Protein AF-A0A4Y2F930-F1 (afdb_monomer_lite)

Sequence (131 aa):
MAYQATPLENGFSPSELRMGRRINTTLPVAKTQLQTYSVNKKVLEAKEERRIEGQKTTYDQHHGVRNLNELDPDFHPEPEPEDDFDVPRYQHSPAEAVCPPLMTSPQAPKTYSKRASSCTKASPNPFHQKY

Radius of gyration: 31.6 Å; chains: 1; bounding box: 60×79×68 Å

Foldseek 3Di:
DCQQQDADQLRDGVCCVVPQAHDDDPDDDDVVRRDRDDDPVVSSCVRVVVVVVVVVVVVCVVVVPDDDDDDDPPPDPDPDPPPPPPDPPDDDDDDDDDDDDDDDDDDDDDDDDDDDDDDDDDDDDPDDDDD

pLDDT: mean 74.96, std 18.26, range [41.31, 97.69]

Organism: Araneus ventricosus (NCBI:txid182803)

Structure (mmCIF, N/CA/C/O backbone):
data_AF-A0A4Y2F930-F1
#
_entry.id   AF-A0A4Y2F930-F1
#
loop_
_atom_site.group_PDB
_atom_site.id
_atom_site.type_symbol
_atom_site.label_atom_id
_atom_site.label_alt_id
_atom_site.label_comp_id
_atom_site.label_asym_id
_atom_site.label_entity_id
_atom_site.label_seq_id
_atom_site.pdbx_PDB_ins_code
_atom_site.Cartn_x
_atom_site.Cartn_y
_atom_site.Cartn_z
_atom_site.occupancy
_atom_site.B_iso_or_equiv
_atom_site.auth_seq_id
_atom_site.auth_comp_id
_atom_site.auth_asym_id
_atom_site.auth_atom_id
_atom_site.pdbx_PDB_model_num
ATOM 1 N N . MET A 1 1 ? -19.410 4.948 0.610 1.00 74.56 1 MET A N 1
ATOM 2 C CA . MET A 1 1 ? -18.958 4.532 1.960 1.00 74.56 1 MET A CA 1
ATOM 3 C C . MET A 1 1 ? -18.025 3.320 1.963 1.00 74.56 1 MET A C 1
ATOM 5 O O . MET A 1 1 ? -17.152 3.294 2.816 1.00 74.56 1 MET A O 1
ATOM 9 N N . ALA A 1 2 ? -18.151 2.355 1.037 1.00 87.94 2 ALA A N 1
ATOM 10 C CA . ALA A 1 2 ? -17.345 1.123 1.042 1.00 87.94 2 ALA A CA 1
ATOM 11 C C . ALA A 1 2 ? -15.824 1.366 1.078 1.00 87.94 2 ALA A C 1
ATOM 13 O O . ALA A 1 2 ? -15.171 0.879 1.989 1.00 87.94 2 ALA A O 1
ATOM 14 N N . TYR A 1 3 ? -15.297 2.209 0.180 1.00 90.81 3 TYR A N 1
ATOM 15 C CA . TYR A 1 3 ? -13.856 2.493 0.073 1.00 90.81 3 TYR A CA 1
ATOM 16 C C . TYR A 1 3 ? -13.179 2.838 1.409 1.00 90.81 3 TYR A C 1
ATOM 18 O O . TYR A 1 3 ? -12.084 2.378 1.697 1.00 90.81 3 TYR A O 1
ATOM 26 N N . GLN A 1 4 ? -13.846 3.627 2.254 1.00 92.19 4 GLN A N 1
ATOM 27 C CA . GLN A 1 4 ? -13.279 4.115 3.513 1.00 92.19 4 GLN A CA 1
ATOM 28 C C . GLN A 1 4 ? -13.181 3.037 4.599 1.00 92.19 4 GLN A C 1
ATOM 30 O O . GLN A 1 4 ? -12.406 3.203 5.540 1.00 92.19 4 GLN A O 1
ATOM 35 N N . ALA A 1 5 ? -13.980 1.974 4.492 1.00 92.12 5 ALA A N 1
ATOM 36 C CA . ALA A 1 5 ? -14.107 0.918 5.495 1.00 92.12 5 ALA A CA 1
ATOM 37 C C . ALA A 1 5 ? -13.604 -0.448 5.004 1.00 92.12 5 ALA A C 1
ATOM 39 O O . ALA A 1 5 ? -13.505 -1.381 5.800 1.00 92.12 5 ALA A O 1
ATOM 40 N N . THR A 1 6 ? -13.291 -0.575 3.713 1.00 91.12 6 THR A N 1
ATOM 41 C CA . THR A 1 6 ? -12.662 -1.763 3.135 1.00 91.12 6 THR A CA 1
ATOM 42 C C . THR A 1 6 ? -11.176 -1.783 3.488 1.00 91.12 6 THR A C 1
ATOM 44 O O . THR A 1 6 ? -10.479 -0.817 3.166 1.00 91.12 6 THR A O 1
ATOM 47 N N . PRO A 1 7 ? -10.678 -2.850 4.136 1.00 92.06 7 PRO A N 1
ATOM 48 C CA . PRO A 1 7 ? -9.252 -3.006 4.387 1.00 92.06 7 PRO A CA 1
ATOM 49 C C . PRO A 1 7 ? -8.464 -3.041 3.076 1.00 92.06 7 PRO A C 1
ATOM 51 O O . PRO A 1 7 ? -8.876 -3.691 2.115 1.00 92.06 7 PRO A O 1
ATOM 54 N N . LEU A 1 8 ? -7.329 -2.348 3.052 1.00 93.00 8 LEU A N 1
ATOM 55 C CA . LEU A 1 8 ? -6.346 -2.446 1.977 1.00 93.00 8 LEU A CA 1
ATOM 56 C C . LEU A 1 8 ? -5.546 -3.747 2.117 1.00 93.00 8 LEU A C 1
ATOM 58 O O . LEU A 1 8 ? -5.642 -4.452 3.123 1.00 93.00 8 LEU A O 1
ATOM 62 N N . GLU A 1 9 ? -4.675 -4.033 1.151 1.00 92.25 9 GLU A N 1
ATOM 63 C CA . GLU A 1 9 ? -3.749 -5.170 1.231 1.00 92.25 9 GLU A CA 1
ATOM 64 C C . GLU A 1 9 ? -2.884 -5.123 2.492 1.00 92.25 9 GLU A C 1
ATOM 66 O O . GLU A 1 9 ? -2.583 -6.168 3.066 1.00 92.25 9 GLU A O 1
ATOM 71 N N . ASN A 1 10 ? -2.564 -3.923 2.995 1.00 92.25 10 ASN A N 1
ATOM 72 C CA . ASN A 1 10 ? -1.852 -3.726 4.258 1.00 92.25 10 ASN A CA 1
ATOM 73 C C . ASN A 1 10 ? -2.675 -4.116 5.510 1.00 92.25 10 ASN A C 1
ATOM 75 O O . ASN A 1 10 ? -2.110 -4.295 6.586 1.00 92.25 10 ASN A O 1
ATOM 79 N N . GLY A 1 11 ? -3.964 -4.423 5.365 1.00 92.44 11 GLY A N 1
ATOM 80 C CA . GLY A 1 11 ? -4.854 -4.877 6.436 1.00 92.44 11 GLY A CA 1
ATOM 81 C C . GLY A 1 11 ? -5.553 -3.748 7.193 1.00 92.44 11 GLY A C 1
ATOM 82 O O . GLY A 1 11 ? -6.374 -4.040 8.056 1.00 92.44 11 GLY A O 1
ATOM 83 N N . PHE A 1 12 ? -5.273 -2.488 6.857 1.00 92.25 12 PHE A N 1
ATOM 84 C CA . PHE A 1 12 ? -5.932 -1.316 7.426 1.00 92.25 12 PHE A CA 1
ATOM 85 C C . PHE A 1 12 ? -6.849 -0.670 6.392 1.00 92.25 12 PHE A C 1
ATOM 87 O O . PHE A 1 12 ? -6.536 -0.610 5.202 1.00 92.25 12 PHE A O 1
ATOM 94 N N . SER A 1 13 ? -7.994 -0.170 6.836 1.00 92.56 13 SER A N 1
ATOM 95 C CA . SER A 1 13 ? -8.875 0.649 6.008 1.00 92.56 13 SER A CA 1
ATOM 96 C C . SER A 1 13 ? -8.365 2.094 5.913 1.00 92.56 13 SER A C 1
ATOM 98 O O . SER A 1 13 ? -7.677 2.577 6.820 1.00 92.56 13 SER A O 1
ATOM 100 N N . PRO A 1 14 ? -8.742 2.845 4.864 1.00 93.62 14 PRO A N 1
ATOM 101 C CA . PRO A 1 14 ? -8.369 4.255 4.740 1.00 93.62 14 PRO A CA 1
ATOM 102 C C . PRO A 1 14 ? -8.784 5.118 5.943 1.00 93.62 14 PRO A C 1
ATOM 104 O O . PRO A 1 14 ? -8.062 6.041 6.324 1.00 93.62 14 PRO A O 1
ATOM 107 N N . SER A 1 15 ? -9.913 4.796 6.582 1.00 91.81 15 SER A N 1
ATOM 108 C CA . SER A 1 15 ? -10.355 5.483 7.802 1.00 91.81 15 SER A CA 1
ATOM 109 C C . SER A 1 15 ? -9.430 5.229 8.985 1.00 91.81 15 SER A C 1
ATOM 111 O O . SER A 1 15 ? -9.110 6.162 9.717 1.00 91.81 15 SER A O 1
ATOM 113 N N . GLU A 1 16 ? -8.974 3.990 9.163 1.00 91.56 16 GLU A N 1
ATOM 114 C CA . GLU A 1 16 ? -8.063 3.631 10.253 1.00 91.56 16 GLU A CA 1
ATOM 115 C C . GLU A 1 16 ? -6.710 4.325 10.086 1.00 91.56 16 GLU A C 1
ATOM 117 O O . GLU A 1 16 ? -6.169 4.840 11.059 1.00 91.56 16 GLU A O 1
ATOM 122 N N . LEU A 1 17 ? -6.204 4.436 8.856 1.00 92.06 17 LEU A N 1
ATOM 123 C CA . LEU A 1 17 ? -4.943 5.132 8.581 1.00 92.06 17 LEU A CA 1
ATOM 124 C C . LEU A 1 17 ? -5.041 6.648 8.786 1.00 92.06 17 LEU A C 1
ATOM 126 O O . LEU A 1 17 ? -4.118 7.261 9.316 1.00 92.06 17 LEU A O 1
ATOM 130 N N . ARG A 1 18 ? -6.155 7.264 8.374 1.00 88.88 18 ARG A N 1
ATOM 131 C CA . ARG A 1 18 ? -6.332 8.723 8.453 1.00 88.88 18 ARG A CA 1
ATOM 132 C C . ARG A 1 18 ? -6.811 9.203 9.822 1.00 88.88 18 ARG A C 1
ATOM 134 O O . ARG A 1 18 ? -6.491 10.319 10.219 1.00 88.88 18 ARG A O 1
ATOM 141 N N . MET A 1 19 ? -7.633 8.409 10.506 1.00 89.12 19 MET A N 1
ATOM 142 C CA . MET A 1 19 ? -8.350 8.820 11.720 1.00 89.12 19 MET A CA 1
ATOM 143 C C . MET A 1 19 ? -8.037 7.950 12.943 1.00 89.12 19 MET A C 1
ATOM 145 O O . MET A 1 19 ? -8.533 8.255 14.025 1.00 89.12 19 MET A O 1
ATOM 149 N N . GLY A 1 20 ? -7.268 6.865 12.797 1.00 88.69 20 GLY A N 1
ATOM 150 C CA . GLY A 1 20 ? -6.945 5.951 13.901 1.00 88.69 20 GLY A CA 1
ATOM 151 C C . GLY A 1 20 ? -8.142 5.156 14.426 1.00 88.69 20 GLY A C 1
ATOM 152 O O . GLY A 1 20 ? -8.099 4.646 15.541 1.00 88.69 20 GLY A O 1
ATOM 153 N N . ARG A 1 21 ? -9.248 5.097 13.672 1.00 89.44 21 ARG A N 1
ATOM 154 C CA . ARG A 1 21 ? -10.484 4.410 14.074 1.00 89.44 21 ARG A CA 1
ATOM 155 C C . ARG A 1 21 ? -11.326 3.989 12.877 1.00 89.44 21 ARG A C 1
ATOM 157 O O . ARG A 1 21 ? -11.240 4.591 11.803 1.00 89.44 21 ARG A O 1
ATOM 164 N N . ARG A 1 22 ? -12.219 3.021 13.090 1.00 90.56 22 ARG A N 1
ATOM 165 C CA . ARG A 1 22 ? -13.239 2.642 12.103 1.00 90.56 22 ARG A CA 1
ATOM 166 C C . ARG A 1 22 ? -14.399 3.638 12.118 1.00 90.56 22 ARG A C 1
ATOM 168 O O . ARG A 1 22 ? -14.779 4.156 13.167 1.00 90.56 22 ARG A O 1
ATOM 175 N N . ILE A 1 23 ? -14.977 3.894 10.946 1.00 89.56 23 ILE A N 1
ATOM 176 C CA . ILE A 1 23 ? -16.208 4.681 10.820 1.00 89.56 23 ILE A CA 1
ATOM 177 C C . ILE A 1 23 ? -17.439 3.794 10.981 1.00 89.56 23 ILE A C 1
ATOM 179 O O . ILE A 1 23 ? -17.429 2.621 10.608 1.00 89.56 23 ILE A O 1
ATOM 183 N N . ASN A 1 24 ? -18.524 4.379 11.484 1.00 87.81 24 ASN A N 1
ATOM 184 C CA . ASN A 1 24 ? -19.824 3.722 11.478 1.00 87.81 24 ASN A CA 1
ATOM 185 C C . ASN A 1 24 ? -20.268 3.500 10.030 1.00 87.81 24 ASN A C 1
ATOM 187 O O . ASN A 1 24 ? -20.410 4.450 9.259 1.00 87.81 24 ASN A O 1
ATOM 191 N N . THR A 1 25 ? -20.478 2.239 9.667 1.00 88.75 25 THR A N 1
ATOM 192 C CA . THR A 1 25 ? -21.048 1.848 8.375 1.00 88.75 25 THR A CA 1
ATOM 193 C C . THR A 1 25 ? -22.405 1.189 8.593 1.00 88.75 25 THR A C 1
ATOM 195 O O . THR A 1 25 ? -22.800 0.939 9.727 1.00 88.75 25 THR A O 1
ATOM 198 N N . THR A 1 26 ? -23.125 0.894 7.512 1.00 88.00 26 THR A N 1
ATOM 199 C CA . THR A 1 26 ? -24.408 0.175 7.569 1.00 88.00 26 THR A CA 1
ATOM 200 C C . THR A 1 26 ? -24.270 -1.226 8.175 1.00 88.00 26 THR A C 1
ATOM 202 O O . THR A 1 26 ? -25.237 -1.761 8.706 1.00 88.00 26 THR A O 1
ATOM 205 N N . LEU A 1 27 ? -23.074 -1.822 8.114 1.00 83.62 27 LEU A N 1
ATOM 206 C CA . LEU A 1 27 ? -22.808 -3.115 8.731 1.00 83.62 27 LEU A CA 1
ATOM 207 C C . LEU A 1 27 ? -22.513 -2.943 10.228 1.00 83.62 27 LEU A C 1
ATOM 209 O O . LEU A 1 27 ? -21.703 -2.082 10.590 1.00 83.62 27 LEU A O 1
ATOM 213 N N . PRO A 1 28 ? -23.121 -3.767 11.102 1.00 81.62 28 PRO A N 1
ATOM 214 C CA . PRO A 1 28 ? -22.882 -3.683 12.533 1.00 81.62 28 PRO A CA 1
ATOM 215 C C . PRO A 1 28 ? -21.420 -4.022 12.845 1.00 81.62 28 PRO A C 1
ATOM 217 O O . PRO A 1 28 ? -20.905 -5.073 12.467 1.00 81.62 28 PRO A O 1
ATOM 220 N N . VAL A 1 29 ? -20.752 -3.117 13.556 1.00 83.00 29 VAL A N 1
ATOM 221 C CA . VAL A 1 29 ? -19.373 -3.261 14.036 1.00 83.00 29 VAL A CA 1
ATOM 222 C C . VAL A 1 29 ? -19.370 -3.121 15.554 1.00 83.00 29 VAL A C 1
ATOM 224 O O . VAL A 1 29 ? -20.119 -2.324 16.120 1.00 83.00 29 VAL A O 1
ATOM 227 N N . ALA A 1 30 ? -18.531 -3.908 16.230 1.00 86.50 30 ALA A N 1
ATOM 228 C CA . ALA A 1 30 ? -18.386 -3.832 17.678 1.00 86.50 30 ALA A CA 1
ATOM 229 C C . ALA A 1 30 ? -17.940 -2.424 18.110 1.00 86.50 30 ALA A C 1
ATOM 231 O O . ALA A 1 30 ? -17.005 -1.858 17.545 1.00 86.50 30 ALA A O 1
ATOM 232 N N . LYS A 1 31 ? -18.570 -1.879 19.160 1.00 84.94 31 LYS A N 1
ATOM 233 C CA . LYS A 1 31 ? -18.307 -0.513 19.656 1.00 84.94 31 LYS A CA 1
ATOM 234 C C . LYS A 1 31 ? -16.848 -0.282 20.057 1.00 84.94 31 LYS A C 1
ATOM 236 O O . LYS A 1 31 ? -16.359 0.837 19.972 1.00 84.94 31 LYS A O 1
ATOM 241 N N . THR A 1 32 ? -16.147 -1.338 20.459 1.00 83.38 32 THR A N 1
ATOM 242 C CA . THR A 1 32 ? -14.716 -1.304 20.786 1.00 83.38 32 THR A CA 1
ATOM 243 C C . THR A 1 32 ? -13.847 -0.941 19.584 1.00 83.38 32 THR A C 1
ATOM 245 O O . THR A 1 32 ? -12.846 -0.261 19.750 1.00 83.38 32 THR A O 1
ATOM 248 N N . GLN A 1 33 ? -14.249 -1.317 18.368 1.00 79.12 33 GLN A N 1
ATOM 249 C CA . GLN A 1 33 ? -13.503 -1.021 17.140 1.00 79.12 33 GLN A CA 1
ATOM 250 C C . GLN A 1 33 ? -13.791 0.388 16.589 1.00 79.12 33 GLN A C 1
ATOM 252 O O . GLN A 1 33 ? -13.123 0.846 15.664 1.00 79.12 33 GLN A O 1
ATOM 257 N N . LEU A 1 34 ? -14.793 1.075 17.152 1.00 82.75 34 LEU A N 1
ATOM 258 C CA . LEU A 1 34 ? -15.073 2.492 16.897 1.00 82.75 34 LEU A CA 1
ATOM 259 C C . LEU A 1 34 ? -14.223 3.417 17.778 1.00 82.75 34 LEU A C 1
ATOM 261 O O . LEU A 1 34 ? -14.161 4.622 17.522 1.00 82.75 34 LEU A O 1
ATOM 265 N N . GLN A 1 35 ? -13.601 2.874 18.829 1.00 81.12 35 GLN A N 1
ATOM 266 C CA . GLN A 1 35 ? -12.658 3.629 19.640 1.00 81.12 35 GLN A CA 1
ATOM 267 C C . GLN A 1 35 ? -11.339 3.803 18.897 1.00 81.12 35 GLN A C 1
ATOM 269 O O . GLN A 1 35 ? -10.902 2.930 18.147 1.00 81.12 35 GLN A O 1
ATOM 274 N N . THR A 1 36 ? -10.719 4.959 19.109 1.00 78.31 36 THR A N 1
ATOM 275 C CA . THR A 1 36 ? -9.422 5.274 18.525 1.00 78.31 36 THR A CA 1
ATOM 276 C C . THR A 1 36 ? -8.361 4.369 19.128 1.00 78.31 36 THR A C 1
ATOM 278 O O . THR A 1 36 ? -8.223 4.304 20.348 1.00 78.31 36 THR A O 1
ATOM 281 N N . TYR A 1 37 ? -7.594 3.699 18.277 1.00 79.69 37 TYR A N 1
ATOM 282 C CA . TYR A 1 37 ? -6.428 2.931 18.686 1.00 79.69 37 TYR A CA 1
ATOM 283 C C . TYR A 1 37 ? -5.207 3.385 17.888 1.00 79.69 37 TYR A C 1
ATOM 285 O O . TYR A 1 37 ? -5.308 3.865 16.758 1.00 79.69 37 TYR A O 1
ATOM 293 N N . SER A 1 38 ? -4.030 3.261 18.501 1.00 81.62 38 SER A N 1
ATOM 294 C CA . SER A 1 38 ? -2.777 3.566 17.817 1.00 81.62 38 SER A CA 1
ATOM 295 C C . SER A 1 38 ? -2.487 2.473 16.793 1.00 81.62 38 SER A C 1
ATOM 297 O O . SER A 1 38 ? -2.387 1.294 17.141 1.00 81.62 38 SER A O 1
ATOM 299 N N . VAL A 1 39 ? -2.366 2.850 15.522 1.00 84.06 39 VAL A N 1
ATOM 300 C CA . VAL A 1 39 ? -1.920 1.933 14.472 1.00 84.06 39 VAL A CA 1
ATOM 301 C C . VAL A 1 39 ? -0.445 1.608 14.708 1.00 84.06 39 VAL A C 1
ATOM 303 O O . VAL A 1 39 ? 0.384 2.503 14.875 1.00 84.06 39 VAL A O 1
ATOM 306 N N . ASN A 1 40 ? -0.099 0.320 14.685 1.00 89.00 40 ASN A N 1
ATOM 307 C CA . ASN A 1 40 ? 1.285 -0.135 14.796 1.00 89.00 40 ASN A CA 1
ATOM 308 C C . ASN A 1 40 ? 2.089 0.284 13.557 1.00 89.00 40 ASN A C 1
ATOM 310 O O . ASN A 1 40 ? 2.197 -0.469 12.588 1.00 89.00 40 ASN A O 1
ATOM 314 N N . LYS A 1 41 ? 2.678 1.483 13.610 1.00 90.75 41 LYS A N 1
ATOM 315 C CA . LYS A 1 41 ? 3.394 2.114 12.493 1.00 90.75 41 LYS A CA 1
ATOM 316 C C . LYS A 1 41 ? 4.460 1.205 11.872 1.00 90.75 41 LYS A C 1
ATOM 318 O O . LYS A 1 41 ? 4.461 1.027 10.664 1.00 90.75 41 LYS A O 1
ATOM 323 N N . LYS A 1 42 ? 5.275 0.534 12.694 1.00 94.12 42 LYS A N 1
ATOM 324 C CA . LYS A 1 42 ? 6.328 -0.380 12.210 1.00 94.12 42 LYS A CA 1
ATOM 325 C C . LYS A 1 42 ? 5.779 -1.538 11.372 1.00 94.12 42 LYS A C 1
ATOM 327 O O . LYS A 1 42 ? 6.373 -1.920 10.372 1.00 94.12 42 LYS A O 1
ATOM 332 N N . VAL A 1 43 ? 4.643 -2.106 11.783 1.00 92.81 43 VAL A N 1
ATOM 333 C CA . VAL A 1 43 ? 4.008 -3.224 11.066 1.00 92.81 43 VAL A CA 1
ATOM 334 C C . VAL A 1 43 ? 3.405 -2.738 9.752 1.00 92.81 43 VAL A C 1
ATOM 336 O O . VAL A 1 43 ? 3.509 -3.427 8.738 1.00 92.81 43 VAL A O 1
ATOM 339 N N . LEU A 1 44 ? 2.791 -1.552 9.771 1.00 93.62 44 LEU A N 1
ATOM 340 C CA . LEU A 1 44 ? 2.237 -0.916 8.582 1.00 93.62 44 LEU A CA 1
ATOM 341 C C . LEU A 1 44 ? 3.331 -0.624 7.548 1.00 93.62 44 LEU A C 1
ATOM 343 O O . LEU A 1 44 ? 3.197 -1.046 6.403 1.00 93.62 44 LEU A O 1
ATOM 347 N N . GLU A 1 45 ? 4.411 0.041 7.960 1.00 95.12 45 GLU A N 1
ATOM 348 C CA . GLU A 1 45 ? 5.538 0.396 7.090 1.00 95.12 45 GLU A CA 1
ATOM 349 C C . GLU A 1 45 ? 6.172 -0.849 6.468 1.00 95.12 45 GLU A C 1
ATOM 351 O O . GLU A 1 45 ? 6.257 -0.931 5.251 1.00 95.12 45 GLU A O 1
ATOM 356 N N . ALA A 1 46 ? 6.481 -1.878 7.262 1.00 95.81 46 ALA A N 1
ATOM 357 C CA . ALA A 1 46 ? 7.075 -3.115 6.748 1.00 95.81 46 ALA A CA 1
ATOM 358 C C . ALA A 1 46 ? 6.171 -3.878 5.759 1.00 95.81 46 ALA A C 1
ATOM 360 O O . ALA A 1 46 ? 6.635 -4.698 4.961 1.00 95.81 46 ALA A O 1
ATOM 361 N N . LYS A 1 47 ? 4.849 -3.696 5.838 1.00 95.38 47 LYS A N 1
ATOM 362 C CA . LYS A 1 47 ? 3.911 -4.314 4.893 1.00 95.38 47 LYS A CA 1
ATOM 363 C C . LYS A 1 47 ? 3.761 -3.482 3.624 1.00 95.38 47 LYS A C 1
ATOM 365 O O . LYS A 1 47 ? 3.670 -4.053 2.542 1.00 95.38 47 LYS A O 1
ATOM 370 N N . GLU A 1 48 ? 3.763 -2.164 3.763 1.00 96.50 48 GLU A N 1
ATOM 371 C CA . GLU A 1 48 ? 3.705 -1.229 2.646 1.00 96.50 48 GLU A CA 1
ATOM 372 C C . GLU A 1 48 ? 4.999 -1.235 1.826 1.00 96.50 48 GLU A C 1
ATOM 374 O O . GLU A 1 48 ? 4.937 -1.294 0.606 1.00 96.50 48 GLU A O 1
ATOM 379 N N . GLU A 1 49 ? 6.159 -1.279 2.478 1.00 97.31 49 GLU A N 1
ATOM 380 C CA . GLU A 1 49 ? 7.468 -1.387 1.829 1.00 97.31 49 GLU A CA 1
ATOM 381 C C . GLU A 1 49 ? 7.547 -2.643 0.958 1.00 97.31 49 GLU A C 1
ATOM 383 O O . GLU A 1 49 ? 7.811 -2.545 -0.238 1.00 97.31 49 GLU A O 1
ATOM 388 N N . ARG A 1 50 ? 7.169 -3.806 1.507 1.00 96.31 50 ARG A N 1
ATOM 389 C CA . ARG A 1 50 ? 7.072 -5.054 0.731 1.00 96.31 50 ARG A CA 1
ATOM 390 C C . ARG A 1 50 ? 6.092 -4.948 -0.438 1.00 96.31 50 ARG A C 1
ATOM 392 O O . ARG A 1 50 ? 6.345 -5.516 -1.498 1.00 96.31 50 ARG A O 1
ATOM 399 N N . ARG A 1 51 ? 4.971 -4.239 -0.263 1.00 96.31 51 ARG A N 1
ATOM 400 C CA . ARG A 1 51 ? 3.979 -4.020 -1.327 1.00 96.31 51 ARG A CA 1
ATOM 401 C C . ARG A 1 51 ? 4.552 -3.147 -2.447 1.00 96.31 51 ARG A C 1
ATOM 403 O O . ARG A 1 51 ? 4.400 -3.492 -3.615 1.00 96.31 51 ARG A O 1
ATOM 410 N N . ILE A 1 52 ? 5.213 -2.043 -2.098 1.00 96.56 52 ILE A N 1
ATOM 411 C CA . ILE A 1 52 ? 5.832 -1.106 -3.044 1.00 96.56 52 ILE A CA 1
ATOM 412 C C . ILE A 1 52 ? 6.988 -1.781 -3.782 1.00 96.56 52 ILE A C 1
ATOM 414 O O . ILE A 1 52 ? 7.058 -1.690 -5.004 1.00 96.56 52 ILE A O 1
ATOM 418 N N . GLU A 1 53 ? 7.860 -2.493 -3.072 1.00 97.56 53 GLU A N 1
ATOM 419 C CA . GLU A 1 53 ? 8.975 -3.231 -3.667 1.00 97.56 53 GLU A CA 1
ATOM 420 C C . GLU A 1 53 ? 8.478 -4.337 -4.606 1.00 97.56 53 GLU A C 1
ATOM 422 O O . GLU A 1 53 ? 8.946 -4.449 -5.740 1.00 97.56 53 GLU A O 1
ATOM 427 N N . GLY A 1 54 ? 7.468 -5.106 -4.191 1.00 96.88 54 GLY A N 1
ATOM 428 C CA . GLY A 1 54 ? 6.839 -6.117 -5.043 1.00 96.88 54 GLY A CA 1
ATOM 429 C C . GLY A 1 54 ? 6.211 -5.512 -6.301 1.00 96.88 54 GLY A C 1
ATOM 430 O O . GLY A 1 54 ? 6.404 -6.020 -7.406 1.00 96.88 54 GLY A O 1
ATOM 431 N N . GLN A 1 55 ? 5.500 -4.391 -6.162 1.00 96.75 55 GLN A N 1
ATOM 432 C CA . GLN A 1 55 ? 4.917 -3.684 -7.302 1.00 96.75 55 GLN A CA 1
ATOM 433 C C . GLN A 1 55 ? 5.996 -3.136 -8.242 1.00 96.75 55 GLN A C 1
ATOM 435 O O . GLN A 1 55 ? 5.874 -3.295 -9.456 1.00 96.75 55 GLN A O 1
ATOM 440 N N . LYS A 1 56 ? 7.054 -2.532 -7.691 1.00 96.81 56 LYS A N 1
ATOM 441 C CA . LYS A 1 56 ? 8.191 -2.007 -8.450 1.00 96.81 56 LYS A CA 1
ATOM 442 C C . LYS A 1 56 ? 8.893 -3.115 -9.223 1.00 96.81 56 LYS A C 1
ATOM 444 O O . LYS A 1 56 ? 9.005 -3.015 -10.432 1.00 96.81 56 LYS A O 1
ATOM 449 N N . THR A 1 57 ? 9.305 -4.187 -8.553 1.00 96.75 57 THR A N 1
ATOM 450 C CA . THR A 1 57 ? 10.006 -5.314 -9.193 1.00 96.75 57 THR A CA 1
ATOM 451 C C . THR A 1 57 ? 9.169 -5.953 -10.296 1.00 96.75 57 THR A C 1
ATOM 453 O O . THR A 1 57 ? 9.679 -6.196 -11.387 1.00 96.75 57 THR A O 1
ATOM 456 N N . THR A 1 58 ? 7.870 -6.146 -10.053 1.00 97.69 58 THR A N 1
ATOM 457 C CA . THR A 1 58 ? 6.926 -6.650 -11.061 1.00 97.69 58 THR A CA 1
ATOM 458 C C . THR A 1 58 ? 6.849 -5.703 -12.261 1.00 97.69 58 THR A C 1
ATOM 460 O O . THR A 1 58 ? 6.972 -6.135 -13.406 1.00 97.69 58 THR A O 1
ATOM 463 N N . TYR A 1 59 ? 6.682 -4.401 -12.019 1.00 97.38 59 TYR A N 1
ATOM 464 C CA . TYR A 1 59 ? 6.629 -3.393 -13.077 1.00 97.38 59 TYR A CA 1
ATOM 465 C C . T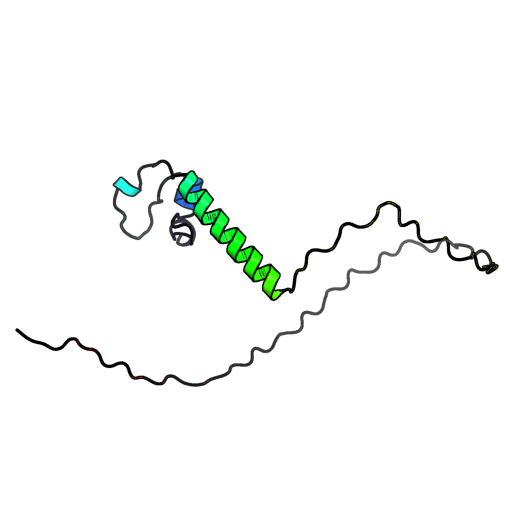YR A 1 59 ? 7.938 -3.329 -13.878 1.00 97.38 59 TYR A C 1
ATOM 467 O O . TYR A 1 59 ? 7.900 -3.405 -15.107 1.00 97.38 59 TYR A O 1
ATOM 475 N N . ASP A 1 60 ? 9.077 -3.246 -13.194 1.00 97.38 60 ASP A N 1
ATOM 476 C CA . ASP A 1 60 ? 10.417 -3.156 -13.775 1.00 97.38 60 ASP A CA 1
ATOM 477 C C . ASP A 1 60 ? 10.717 -4.380 -14.646 1.00 97.38 60 ASP A C 1
ATOM 479 O O . ASP A 1 60 ? 11.173 -4.244 -15.784 1.00 97.38 60 ASP A O 1
ATOM 483 N N . GLN A 1 61 ? 10.378 -5.577 -14.158 1.00 96.12 61 GLN A N 1
ATOM 484 C CA . GLN A 1 61 ? 10.532 -6.823 -14.904 1.00 96.12 61 GLN A CA 1
ATOM 485 C C . GLN A 1 61 ? 9.657 -6.848 -16.164 1.00 96.12 61 GLN A C 1
ATOM 487 O O . GLN A 1 61 ? 10.139 -7.232 -17.230 1.00 96.12 61 GLN A O 1
ATOM 492 N N . HIS A 1 62 ? 8.391 -6.425 -16.071 1.00 97.44 62 HIS A N 1
ATOM 493 C CA . HIS A 1 62 ? 7.484 -6.388 -17.224 1.00 97.44 62 HIS A CA 1
ATOM 494 C C . HIS A 1 62 ? 7.916 -5.390 -18.302 1.00 97.44 62 HIS A C 1
ATOM 496 O O . HIS A 1 62 ? 7.675 -5.639 -19.482 1.00 97.44 62 HIS A O 1
ATOM 502 N N . HIS A 1 63 ? 8.560 -4.289 -17.913 1.00 97.00 63 HIS A N 1
ATOM 503 C CA . HIS A 1 63 ? 9.030 -3.259 -18.843 1.00 97.00 63 HIS A CA 1
ATOM 504 C C . HIS A 1 63 ? 10.500 -3.438 -19.247 1.00 97.00 63 HIS A C 1
ATOM 506 O O . HIS A 1 63 ? 11.014 -2.651 -20.038 1.00 97.00 63 HIS A O 1
ATOM 512 N N . GLY A 1 64 ? 11.178 -4.474 -18.740 1.00 94.62 64 GLY A N 1
ATOM 513 C CA . GLY A 1 64 ? 12.576 -4.752 -19.057 1.00 94.62 64 GLY A CA 1
ATOM 514 C C . GLY A 1 64 ? 13.535 -3.662 -18.577 1.00 94.62 64 GLY A C 1
ATOM 515 O O . GLY A 1 64 ? 14.547 -3.421 -19.236 1.00 94.62 64 GLY A O 1
ATOM 516 N N . VAL A 1 65 ? 13.218 -2.999 -17.460 1.00 95.19 65 VAL A N 1
ATOM 517 C CA . VAL A 1 65 ? 14.076 -1.976 -16.848 1.00 95.19 65 VAL A CA 1
ATOM 518 C C . VAL A 1 65 ? 15.437 -2.591 -16.516 1.00 95.19 65 VAL A C 1
ATOM 520 O O . VAL A 1 65 ? 15.528 -3.693 -15.972 1.00 95.19 65 VAL A O 1
ATOM 523 N N . ARG A 1 66 ? 16.513 -1.882 -16.863 1.00 92.56 66 ARG A N 1
ATOM 524 C CA . ARG A 1 66 ? 17.902 -2.282 -16.607 1.00 92.56 66 ARG A CA 1
ATOM 525 C C . ARG A 1 66 ? 18.660 -1.095 -16.028 1.00 92.56 66 ARG A C 1
ATOM 527 O O . ARG A 1 66 ? 18.428 0.036 -16.447 1.00 92.56 66 ARG A O 1
ATOM 534 N N . ASN A 1 67 ? 19.570 -1.360 -15.095 1.00 89.25 67 ASN A N 1
ATOM 535 C CA . ASN A 1 67 ? 20.487 -0.335 -14.607 1.00 89.25 67 ASN A CA 1
ATOM 536 C C . ASN A 1 67 ? 21.480 0.008 -15.724 1.00 89.25 67 ASN A C 1
ATOM 538 O O . ASN A 1 67 ? 22.130 -0.888 -16.265 1.00 89.25 67 ASN A O 1
ATOM 542 N N . LEU A 1 68 ? 21.558 1.288 -16.082 1.00 86.69 68 LEU A N 1
ATOM 543 C CA . LEU A 1 68 ? 22.589 1.816 -16.969 1.00 86.69 68 LEU A CA 1
ATOM 544 C C . LEU A 1 68 ? 23.812 2.204 -16.140 1.00 86.69 68 LEU A C 1
ATOM 546 O O . LEU A 1 68 ? 23.675 2.618 -14.990 1.00 86.69 68 LEU A O 1
ATOM 550 N N . ASN A 1 69 ? 24.995 2.062 -16.733 1.00 88.31 69 ASN A N 1
ATOM 551 C CA . ASN A 1 69 ? 26.222 2.550 -16.117 1.00 88.31 69 ASN A CA 1
ATOM 552 C C . ASN A 1 69 ? 26.179 4.080 -16.035 1.00 88.31 69 ASN A C 1
ATOM 554 O O . ASN A 1 69 ? 25.589 4.735 -16.898 1.00 88.31 69 ASN A O 1
ATOM 558 N N . GLU A 1 70 ? 26.811 4.633 -15.003 1.00 86.50 70 GLU A N 1
ATOM 559 C CA . GLU A 1 70 ? 27.023 6.074 -14.895 1.00 86.50 70 GLU A CA 1
ATOM 560 C C . GLU A 1 70 ? 27.802 6.563 -16.127 1.00 86.50 70 GLU A C 1
ATOM 562 O O . GLU A 1 70 ? 28.741 5.905 -16.579 1.00 86.50 70 GLU A O 1
ATOM 567 N N . LEU 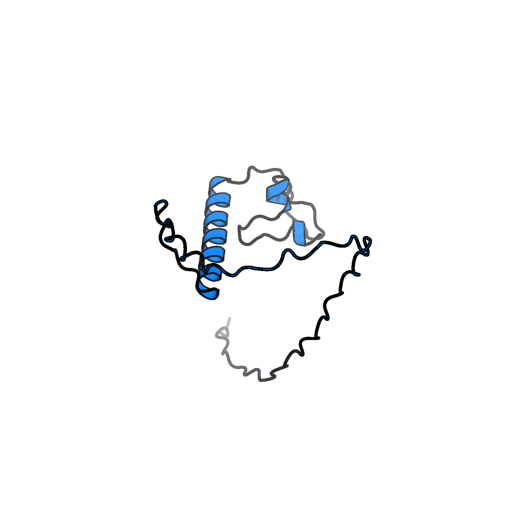A 1 71 ? 27.355 7.676 -16.716 1.00 82.75 71 LEU A N 1
ATOM 568 C CA . LEU A 1 71 ? 28.041 8.288 -17.852 1.00 82.75 71 LEU A CA 1
ATOM 569 C C . LEU A 1 71 ? 29.347 8.918 -17.369 1.00 82.75 71 LEU A C 1
ATOM 571 O O . LEU A 1 71 ? 29.372 9.547 -16.312 1.00 82.75 71 LEU A O 1
ATOM 575 N N . ASP A 1 72 ? 30.403 8.766 -18.162 1.00 82.25 72 ASP A N 1
ATOM 576 C CA . ASP A 1 72 ? 31.679 9.424 -17.907 1.00 82.25 72 ASP A CA 1
ATOM 577 C C . ASP A 1 72 ? 31.517 10.946 -18.101 1.00 82.25 72 ASP A C 1
ATOM 579 O O . ASP A 1 72 ? 31.145 11.372 -19.201 1.00 82.25 72 ASP A O 1
ATOM 583 N N . PRO A 1 73 ? 31.740 11.778 -17.064 1.00 80.31 73 PRO A N 1
ATOM 584 C CA . PRO A 1 73 ? 31.636 13.230 -17.189 1.00 80.31 73 PRO A CA 1
ATOM 585 C C . PRO A 1 73 ? 32.680 13.834 -18.140 1.00 80.31 73 PRO A C 1
ATOM 587 O O . PRO A 1 73 ? 32.473 14.958 -18.593 1.00 80.31 73 PRO A O 1
ATOM 590 N N . ASP A 1 74 ? 33.756 13.106 -18.465 1.00 70.69 74 ASP A N 1
ATOM 591 C CA . ASP A 1 74 ? 34.817 13.549 -19.383 1.00 70.69 74 ASP A CA 1
ATOM 592 C C . ASP A 1 74 ? 34.565 13.155 -20.851 1.00 70.69 74 ASP A C 1
ATOM 594 O O . ASP A 1 74 ? 35.416 13.379 -21.718 1.00 70.69 74 ASP A O 1
ATOM 598 N N . PHE A 1 75 ? 33.385 12.613 -21.179 1.00 73.81 75 PHE A N 1
ATOM 599 C CA . PHE A 1 75 ? 33.000 12.365 -22.569 1.00 73.81 75 PHE A CA 1
ATOM 600 C C . PHE A 1 75 ? 32.647 13.688 -23.271 1.00 73.81 75 PHE A C 1
ATOM 602 O O . PHE A 1 75 ? 31.478 14.035 -23.447 1.00 73.81 75 PHE A O 1
ATOM 609 N N . HIS A 1 76 ? 33.667 14.446 -23.675 1.00 71.31 76 HIS A N 1
ATOM 610 C CA . HIS A 1 76 ? 33.518 15.520 -24.650 1.00 71.31 76 HIS A CA 1
ATOM 611 C C . HIS A 1 76 ? 33.541 14.872 -26.042 1.00 71.31 76 HIS A C 1
ATOM 613 O O . HIS A 1 76 ? 34.614 14.433 -26.465 1.00 71.31 76 HIS A O 1
ATOM 619 N N . PRO A 1 77 ? 32.406 14.750 -26.763 1.00 70.06 77 PRO A N 1
ATOM 620 C CA . PRO A 1 77 ? 32.472 14.357 -28.163 1.00 70.06 77 PRO A CA 1
ATOM 621 C C . PRO A 1 77 ? 33.396 15.351 -28.870 1.00 70.06 77 PRO A C 1
ATOM 623 O O . PRO A 1 77 ? 33.283 16.564 -28.673 1.00 70.06 77 PRO A O 1
ATOM 626 N N . GLU A 1 78 ? 34.380 14.830 -29.597 1.00 64.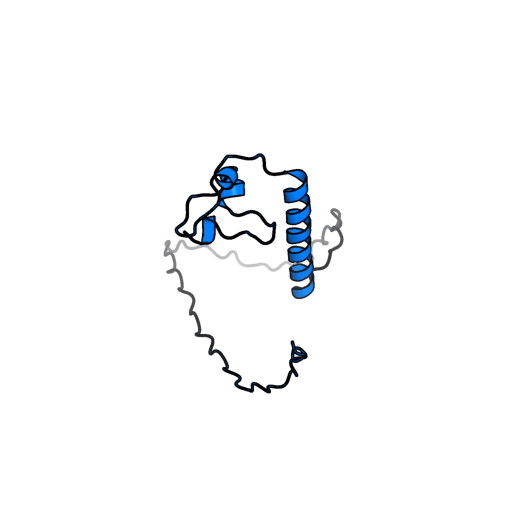50 78 GLU A N 1
ATOM 627 C CA . GLU A 1 78 ? 35.239 15.637 -30.456 1.00 64.50 78 GLU A CA 1
ATOM 628 C C . GLU A 1 78 ? 34.325 16.513 -31.327 1.00 64.50 78 GLU A C 1
ATOM 630 O O . GLU A 1 78 ? 33.338 15.987 -31.852 1.00 64.50 78 GLU A O 1
ATOM 635 N N . PRO A 1 79 ? 34.547 17.840 -31.401 1.00 66.00 79 PRO A N 1
ATOM 636 C CA . PRO A 1 79 ? 33.757 18.666 -32.298 1.00 66.00 79 PRO A CA 1
ATOM 637 C C . PRO A 1 79 ? 33.934 18.089 -33.702 1.00 66.00 79 PRO A C 1
ATOM 639 O O . PRO A 1 79 ? 35.058 18.001 -34.197 1.00 66.00 79 PRO A O 1
ATOM 642 N N . GLU A 1 80 ? 32.830 17.628 -34.296 1.00 64.56 80 GLU A N 1
ATOM 643 C CA . GLU A 1 80 ? 32.794 17.250 -35.707 1.00 64.56 80 GLU A CA 1
ATOM 644 C C . GLU A 1 80 ? 33.459 18.381 -36.501 1.00 64.56 80 GLU A C 1
ATOM 646 O O . GLU A 1 80 ? 33.214 19.550 -36.178 1.00 64.56 80 GLU A O 1
ATOM 651 N N . PRO A 1 81 ? 34.330 18.075 -37.481 1.00 66.44 81 PRO A N 1
ATOM 652 C CA . PRO A 1 81 ? 34.957 19.114 -38.275 1.00 66.44 81 PRO A CA 1
ATOM 653 C C . PRO A 1 81 ? 33.856 20.012 -38.823 1.00 66.44 81 PRO A C 1
ATOM 655 O O . PRO A 1 81 ? 32.886 19.532 -39.410 1.00 66.44 81 PRO A O 1
ATOM 658 N N . GLU A 1 82 ? 33.998 21.309 -38.566 1.00 58.22 82 GLU A N 1
ATOM 659 C CA . GLU A 1 82 ? 33.145 22.335 -39.136 1.00 58.22 82 GLU A CA 1
ATOM 660 C C . GLU A 1 82 ? 33.274 22.186 -40.659 1.00 58.22 82 GLU A C 1
ATOM 662 O O . GLU A 1 82 ? 34.250 22.633 -41.264 1.00 58.22 82 GLU A O 1
ATOM 667 N N . ASP A 1 83 ? 32.346 21.473 -41.294 1.00 49.53 83 ASP A N 1
ATOM 668 C CA . ASP A 1 83 ? 32.212 21.568 -42.732 1.00 49.53 83 ASP A CA 1
ATOM 669 C C . ASP A 1 83 ? 31.828 23.028 -42.996 1.00 49.53 83 ASP A C 1
ATOM 671 O O . ASP A 1 83 ? 30.739 23.469 -42.611 1.00 49.53 83 ASP A O 1
ATOM 675 N N . ASP A 1 84 ? 32.757 23.773 -43.606 1.00 50.44 84 ASP A N 1
ATOM 676 C CA . ASP A 1 84 ? 32.599 25.127 -44.151 1.00 50.44 84 ASP A CA 1
ATOM 677 C C . ASP A 1 84 ? 31.494 25.113 -45.226 1.00 50.44 84 ASP A C 1
ATOM 679 O O . ASP A 1 84 ? 31.714 25.236 -46.434 1.00 50.44 84 ASP A O 1
ATOM 683 N N . PHE A 1 85 ? 30.253 24.913 -44.801 1.00 54.81 85 PHE A N 1
ATOM 684 C CA . PHE A 1 85 ? 29.090 25.206 -45.604 1.00 54.81 85 PHE A CA 1
ATOM 685 C C . PHE A 1 85 ? 28.821 26.693 -45.418 1.00 54.81 85 PHE A C 1
ATOM 687 O O . PHE A 1 85 ? 28.212 27.109 -44.432 1.00 54.81 85 PHE A O 1
ATOM 694 N N . ASP A 1 86 ? 29.262 27.497 -46.387 1.00 58.56 86 ASP A N 1
ATOM 695 C CA . ASP A 1 86 ? 28.773 28.860 -46.593 1.00 58.56 86 ASP A CA 1
ATOM 696 C C . ASP A 1 86 ? 27.242 28.815 -46.760 1.00 58.56 86 ASP A C 1
ATOM 698 O O . ASP A 1 86 ? 26.699 28.709 -47.863 1.00 58.56 86 ASP A O 1
ATOM 702 N N . VAL A 1 87 ? 26.511 28.851 -45.645 1.00 57.75 87 VAL A N 1
ATOM 703 C CA . VAL A 1 87 ? 25.057 28.989 -45.642 1.00 57.75 87 VAL A CA 1
ATOM 704 C C . VAL A 1 87 ? 24.761 30.471 -45.862 1.00 57.75 87 VAL A C 1
ATOM 706 O O . VAL A 1 87 ? 25.064 31.292 -44.989 1.00 57.75 87 VAL A O 1
ATOM 709 N N . PRO A 1 88 ? 24.153 30.870 -46.996 1.00 57.47 88 PRO A N 1
ATOM 710 C CA . PRO A 1 88 ? 23.770 32.255 -47.186 1.00 57.47 88 PRO A CA 1
ATOM 711 C C . PRO A 1 88 ? 22.767 32.631 -46.098 1.00 57.47 88 PRO A C 1
ATOM 713 O O . PRO A 1 88 ? 21.721 31.999 -45.945 1.00 57.47 88 PRO A O 1
ATOM 716 N N . ARG A 1 89 ? 23.122 33.671 -45.337 1.00 54.25 89 ARG A N 1
ATOM 717 C CA . ARG A 1 89 ? 22.334 34.287 -44.267 1.00 54.25 89 ARG A CA 1
ATOM 718 C C . ARG A 1 89 ? 20.867 34.398 -44.680 1.00 54.25 89 ARG A C 1
ATOM 720 O O . ARG A 1 89 ? 20.488 35.315 -45.410 1.00 54.25 89 ARG A O 1
ATOM 727 N N . TYR A 1 90 ? 20.041 33.476 -44.197 1.00 54.47 90 TYR A N 1
ATOM 728 C CA . TYR A 1 90 ? 18.604 33.545 -44.405 1.00 54.47 90 TYR A CA 1
ATOM 729 C C . TYR A 1 90 ? 18.085 34.751 -43.620 1.00 54.47 90 TYR A C 1
ATOM 731 O O . TYR A 1 90 ? 18.155 34.801 -42.393 1.00 54.47 90 TYR A O 1
ATOM 739 N N . GLN A 1 91 ? 17.633 35.772 -44.342 1.00 56.50 91 GLN A N 1
ATOM 740 C CA . GLN A 1 91 ? 17.015 36.945 -43.743 1.00 56.50 91 GLN A CA 1
ATOM 741 C C . GLN A 1 91 ? 15.688 36.521 -43.115 1.00 56.50 91 GLN A C 1
ATOM 743 O O . GLN A 1 91 ? 14.769 36.089 -43.814 1.00 56.50 91 GLN A O 1
ATOM 748 N N . HIS A 1 92 ? 15.570 36.666 -41.799 1.00 54.28 92 HIS A N 1
ATOM 749 C CA . HIS A 1 92 ? 14.280 36.560 -41.135 1.00 54.28 92 HIS A CA 1
ATOM 750 C C . HIS A 1 92 ? 13.441 37.792 -41.492 1.00 54.28 92 HIS A C 1
ATOM 752 O O . HIS A 1 92 ? 13.618 38.867 -40.924 1.00 54.28 92 HIS A O 1
ATOM 758 N N . SER A 1 93 ? 12.528 37.637 -42.453 1.00 57.03 93 SER A N 1
ATOM 759 C CA . SER A 1 93 ? 11.399 38.561 -42.603 1.00 57.03 93 SER A CA 1
ATOM 760 C C . SER A 1 93 ? 10.403 38.324 -41.464 1.00 57.03 93 SER A C 1
ATOM 762 O O . SER A 1 93 ? 10.099 37.163 -41.172 1.00 57.03 93 SER A O 1
ATOM 764 N N . PRO A 1 94 ? 9.878 39.378 -40.815 1.00 58.16 94 PRO A N 1
ATOM 765 C CA . PRO A 1 94 ? 8.940 39.218 -39.721 1.00 58.16 94 PRO A CA 1
ATOM 766 C C . PRO A 1 94 ? 7.565 38.933 -40.323 1.00 58.16 94 PRO A C 1
ATOM 768 O O . PRO A 1 94 ? 6.916 39.829 -40.858 1.00 58.16 94 PRO A O 1
ATOM 771 N N . ALA A 1 95 ? 7.131 37.679 -40.270 1.00 44.09 95 ALA A N 1
ATOM 772 C CA . ALA A 1 95 ? 5.740 37.332 -40.518 1.00 44.09 95 ALA A CA 1
ATOM 773 C C . ALA A 1 95 ? 5.081 36.991 -39.179 1.00 44.09 95 ALA A C 1
ATOM 775 O O . ALA A 1 95 ? 5.622 36.241 -38.370 1.00 44.09 95 ALA A O 1
ATOM 776 N N . GLU A 1 96 ? 3.953 37.647 -38.955 1.00 46.12 96 GLU A N 1
ATOM 777 C CA . GLU A 1 96 ? 3.245 37.818 -37.697 1.00 46.12 96 GLU A CA 1
ATOM 778 C C . GLU A 1 96 ? 2.865 36.523 -36.968 1.00 46.12 96 GLU A C 1
ATOM 780 O O . GLU A 1 96 ? 2.682 35.455 -37.551 1.00 46.12 96 GLU A O 1
ATOM 785 N N . ALA A 1 97 ? 2.710 36.660 -35.650 1.00 58.47 97 ALA A N 1
ATOM 786 C CA . ALA A 1 97 ? 2.266 35.614 -34.748 1.00 58.47 97 ALA A CA 1
ATOM 787 C C . ALA A 1 97 ? 0.879 35.082 -35.141 1.00 58.47 97 ALA A C 1
ATOM 789 O O . ALA A 1 97 ? -0.138 35.744 -34.937 1.00 58.47 97 ALA A O 1
ATOM 790 N N . VAL A 1 98 ? 0.831 33.840 -35.617 1.00 51.72 98 VAL A N 1
ATOM 791 C CA . VAL A 1 98 ? -0.399 33.048 -35.666 1.00 51.72 98 VAL A CA 1
ATOM 792 C C . VAL A 1 98 ? -0.124 31.729 -34.959 1.00 51.72 98 VAL A C 1
ATOM 794 O O . VAL A 1 98 ? 0.553 30.846 -35.480 1.00 51.72 98 VAL A O 1
ATOM 797 N N . CYS A 1 99 ? -0.626 31.606 -33.731 1.00 60.53 99 CYS A N 1
ATOM 798 C CA . CYS A 1 99 ? -0.601 30.350 -32.991 1.00 60.53 99 CYS A CA 1
ATOM 799 C C . CYS A 1 99 ? -1.399 29.284 -33.767 1.00 60.53 99 CYS A C 1
ATOM 801 O O . CYS A 1 99 ? -2.572 29.525 -34.068 1.00 60.53 99 CYS A O 1
ATOM 803 N N . PRO A 1 100 ? -0.832 28.105 -34.077 1.00 59.69 100 PRO A N 1
ATOM 804 C CA . PRO A 1 100 ? -1.610 27.025 -34.670 1.00 59.69 100 PRO A CA 1
ATOM 805 C C . PRO A 1 100 ? -2.592 26.437 -33.637 1.00 59.69 100 PRO A C 1
ATOM 807 O O . PRO A 1 100 ? -2.285 26.410 -32.440 1.00 59.69 100 PRO A O 1
ATOM 810 N N . PRO A 1 101 ? -3.773 25.948 -34.060 1.00 59.34 101 PRO A N 1
ATOM 811 C CA . PRO A 1 101 ? -4.740 25.381 -33.135 1.00 59.34 101 PRO A CA 1
ATOM 812 C C . PRO A 1 101 ? -4.244 24.036 -32.595 1.00 59.34 101 PRO A C 1
ATOM 814 O O . PRO A 1 101 ? -3.714 23.207 -33.336 1.00 59.34 101 PRO A O 1
ATOM 817 N N . LEU A 1 102 ? -4.456 23.819 -31.293 1.00 60.38 102 LEU A N 1
ATOM 818 C CA . LEU A 1 102 ? -4.184 22.563 -30.594 1.00 60.38 102 LEU A CA 1
ATOM 819 C C . LEU A 1 102 ? -4.898 21.406 -31.306 1.00 60.38 102 LEU A C 1
ATOM 821 O O . LEU A 1 102 ? -6.125 21.305 -31.279 1.00 60.38 102 LEU A O 1
ATOM 825 N N . MET A 1 103 ? -4.128 20.531 -31.952 1.00 50.66 103 MET A N 1
ATOM 826 C CA . MET A 1 103 ? -4.654 19.307 -32.549 1.00 50.66 103 MET A CA 1
ATOM 827 C C . MET A 1 103 ? -5.195 18.394 -31.445 1.00 50.66 103 MET A C 1
ATOM 829 O O . MET A 1 103 ? -4.465 17.972 -30.550 1.00 50.66 103 MET A O 1
ATOM 833 N N . THR A 1 104 ? -6.491 18.087 -31.514 1.00 57.47 104 THR A N 1
ATOM 834 C CA . THR A 1 104 ? -7.112 17.043 -30.697 1.00 57.47 104 THR A CA 1
ATOM 835 C C . THR A 1 104 ? -6.641 15.671 -31.189 1.00 57.47 104 THR A C 1
ATOM 837 O O . THR A 1 104 ? -6.613 15.407 -32.391 1.00 57.47 104 THR A O 1
ATOM 840 N N . SER A 1 105 ? -6.227 14.805 -30.266 1.00 56.53 105 SER A N 1
ATOM 841 C CA . SER A 1 105 ? -5.688 13.477 -30.578 1.00 56.53 105 SER A CA 1
ATOM 842 C C . SER A 1 105 ? -6.823 12.484 -30.888 1.00 56.53 105 SER A C 1
ATOM 844 O O . SER A 1 105 ? -7.740 12.359 -30.069 1.00 56.53 105 SER A O 1
ATOM 846 N N . PRO A 1 106 ? -6.810 11.753 -32.023 1.00 54.38 106 PRO A N 1
ATOM 847 C CA . PRO A 1 106 ? -7.862 10.791 -32.341 1.00 54.38 106 PRO A CA 1
ATOM 848 C C . PRO A 1 106 ? -7.752 9.546 -31.454 1.00 54.38 106 PRO A C 1
ATOM 850 O O . PRO A 1 106 ? -6.819 8.751 -31.573 1.00 54.38 106 PRO A O 1
ATOM 853 N N . GLN A 1 107 ? -8.729 9.333 -30.574 1.00 56.97 107 GLN A N 1
ATOM 854 C CA . GLN A 1 107 ? -8.813 8.105 -29.792 1.00 56.97 107 GLN A CA 1
ATOM 855 C C . GLN A 1 107 ? -9.477 7.004 -30.627 1.00 56.97 107 GLN A C 1
ATOM 857 O O . GLN A 1 107 ? -10.690 7.000 -30.828 1.00 56.97 107 GLN A O 1
ATOM 862 N N . ALA A 1 108 ? -8.679 6.061 -31.130 1.00 58.75 108 ALA A N 1
ATOM 863 C CA . ALA A 1 108 ? -9.204 4.869 -31.789 1.00 58.75 108 ALA A CA 1
ATOM 864 C C . ALA A 1 108 ? -9.901 3.948 -30.760 1.00 58.75 108 ALA A C 1
ATOM 866 O O . ALA A 1 108 ? -9.323 3.664 -29.703 1.00 58.75 108 ALA A O 1
ATOM 867 N N . PRO A 1 109 ? -11.115 3.438 -31.039 1.00 54.94 109 PRO A N 1
ATOM 868 C CA . PRO A 1 109 ? -11.781 2.493 -30.152 1.00 54.94 109 PRO A CA 1
ATOM 869 C C . PRO A 1 109 ? -11.085 1.127 -30.221 1.00 54.94 109 PRO A C 1
ATOM 871 O O . PRO A 1 109 ? -11.050 0.478 -31.265 1.00 54.94 109 PRO A O 1
ATOM 874 N N . LYS A 1 110 ? -10.536 0.664 -29.092 1.00 49.59 110 LYS A N 1
ATOM 875 C CA . LYS A 1 110 ? -10.008 -0.701 -28.969 1.00 49.59 110 LYS A CA 1
ATOM 876 C C . LYS A 1 110 ? -11.182 -1.681 -28.945 1.00 49.59 110 LYS A C 1
ATOM 878 O O . LYS A 1 110 ? -11.960 -1.703 -27.993 1.00 49.59 110 LYS A O 1
ATOM 883 N N . THR A 1 111 ? -11.308 -2.498 -29.985 1.00 56.28 111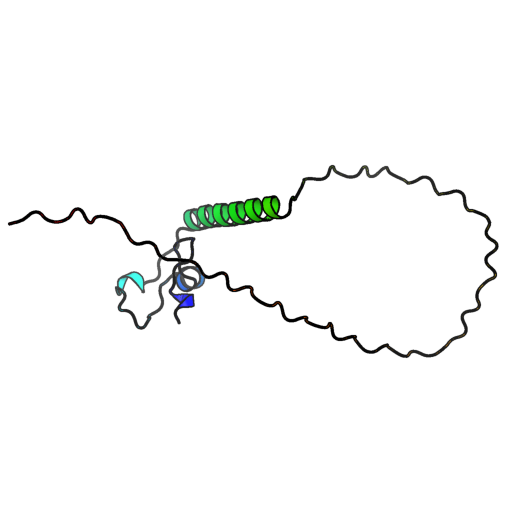 THR A N 1
ATOM 884 C CA . THR A 1 111 ? -12.249 -3.618 -30.028 1.00 56.28 111 THR A CA 1
ATOM 885 C C . THR A 1 111 ? -11.764 -4.721 -29.081 1.00 56.28 111 THR A C 1
ATOM 887 O O . THR A 1 111 ? -10.688 -5.293 -29.239 1.00 56.28 111 THR A O 1
ATOM 890 N N . TYR A 1 112 ? -12.546 -5.003 -28.040 1.00 41.31 112 TYR A N 1
ATOM 891 C CA . TYR A 1 112 ? -12.291 -6.110 -27.122 1.00 41.31 112 TYR A CA 1
ATOM 892 C C . TYR A 1 112 ? -12.677 -7.433 -27.798 1.00 41.31 112 TYR A C 1
ATOM 894 O O . TYR A 1 112 ? -13.843 -7.659 -28.124 1.00 41.31 112 TYR A O 1
ATOM 902 N N . SER A 1 113 ? -11.699 -8.316 -28.006 1.00 51.34 113 SER A N 1
ATOM 903 C CA . SER A 1 113 ? -11.940 -9.680 -28.481 1.00 51.34 113 SER A CA 1
ATOM 904 C C . SER A 1 113 ? -12.476 -10.541 -27.336 1.00 51.34 113 SER A C 1
ATOM 906 O O . SER A 1 113 ? -11.762 -10.878 -26.391 1.00 51.34 113 SER A O 1
ATOM 908 N N . LYS A 1 114 ? -13.763 -10.891 -27.407 1.00 54.53 114 LYS A N 1
ATOM 909 C CA . LYS A 1 114 ? -14.440 -11.771 -26.451 1.00 54.53 114 LYS A CA 1
ATOM 910 C C . LYS A 1 114 ? -14.113 -13.228 -26.791 1.00 54.53 114 LYS A C 1
ATOM 912 O O . LYS A 1 114 ? -14.807 -13.850 -27.591 1.00 54.53 114 LYS A O 1
ATOM 917 N N . ARG A 1 115 ? -13.074 -13.800 -26.177 1.00 50.31 115 ARG A N 1
ATOM 918 C CA . ARG A 1 115 ? -12.860 -15.255 -26.222 1.00 50.31 115 ARG A CA 1
ATOM 919 C C . ARG A 1 115 ? -13.787 -15.929 -25.206 1.00 50.31 115 ARG A C 1
ATOM 921 O O . ARG A 1 115 ? -13.575 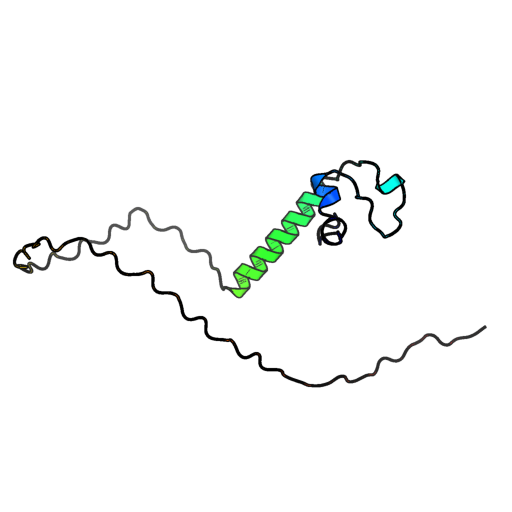-15.850 -24.002 1.00 50.31 115 ARG A O 1
ATOM 928 N N . ALA A 1 116 ? -14.834 -16.574 -25.711 1.00 52.50 116 ALA A N 1
ATOM 929 C CA . ALA A 1 116 ? -15.582 -17.592 -24.983 1.00 52.50 116 ALA A CA 1
ATOM 930 C C . ALA A 1 116 ? -14.759 -18.885 -24.905 1.00 52.50 116 ALA A C 1
ATOM 932 O O . ALA A 1 116 ? -14.013 -19.162 -25.845 1.00 52.50 116 ALA A O 1
ATOM 933 N N . SER A 1 117 ? -14.933 -19.645 -23.816 1.00 51.88 117 SER A N 1
ATOM 934 C CA . SER A 1 117 ? -14.758 -21.110 -23.638 1.00 51.88 117 SER A CA 1
ATOM 935 C C . SER A 1 117 ? -14.166 -21.373 -22.249 1.00 51.88 117 SER A C 1
ATOM 937 O O . SER A 1 117 ? -13.181 -20.744 -21.895 1.00 51.88 117 SER A O 1
ATOM 939 N N . SER A 1 118 ? -14.623 -22.276 -21.389 1.00 55.72 118 SER A N 1
ATOM 940 C CA . SER A 1 118 ? -15.855 -23.052 -21.217 1.00 55.72 118 SER A CA 1
ATOM 941 C C . SER A 1 118 ? -15.703 -23.687 -19.827 1.00 55.72 118 SER A C 1
ATOM 943 O O . SER A 1 118 ? -14.641 -24.214 -19.509 1.00 55.72 118 SER A O 1
ATOM 945 N N . CYS A 1 119 ? -16.729 -23.600 -18.983 1.00 46.28 119 CYS A N 1
ATOM 946 C CA . CYS A 1 119 ? -16.743 -24.167 -17.636 1.00 46.28 119 CYS A CA 1
ATOM 947 C C . CYS A 1 119 ? -16.809 -25.701 -17.704 1.00 46.28 119 CYS A C 1
ATOM 949 O O . CYS A 1 119 ? -17.802 -26.244 -18.186 1.00 46.28 119 CYS A O 1
ATOM 951 N N . THR A 1 120 ? -15.792 -26.401 -17.202 1.00 52.31 120 THR A N 1
ATOM 952 C CA . THR A 1 120 ? -15.884 -27.832 -16.887 1.00 52.31 120 THR A CA 1
ATOM 953 C C . THR A 1 120 ? -15.922 -28.012 -15.374 1.00 52.31 120 THR A C 1
ATOM 955 O O . THR A 1 120 ? -14.965 -27.745 -14.651 1.00 52.31 120 THR A O 1
ATOM 958 N N . LYS A 1 121 ? -17.091 -28.442 -14.889 1.00 50.88 121 LYS A N 1
ATOM 959 C CA . LYS A 1 121 ? -17.302 -28.912 -13.521 1.00 50.88 121 LYS A CA 1
ATOM 960 C C . LYS A 1 121 ? -16.610 -30.257 -13.320 1.00 50.88 121 LYS A C 1
ATOM 962 O O . LYS A 1 121 ? -16.883 -31.168 -14.089 1.00 50.88 121 LYS A O 1
ATOM 967 N N . ALA A 1 122 ? -15.857 -30.399 -12.232 1.00 46.78 122 ALA A N 1
ATOM 968 C CA . ALA A 1 122 ? -15.863 -31.586 -11.370 1.00 46.78 122 ALA A CA 1
ATOM 969 C C . ALA A 1 122 ? -14.904 -31.366 -10.191 1.00 46.78 122 ALA A C 1
ATOM 971 O O . ALA A 1 122 ? -13.693 -31.337 -10.367 1.00 46.78 122 ALA A O 1
ATOM 972 N N . SER A 1 123 ? -15.443 -31.236 -8.981 1.00 53.91 123 SER A N 1
ATOM 973 C CA . SER A 1 123 ? -14.687 -31.478 -7.750 1.00 53.91 123 SER A CA 1
ATOM 974 C C . SER A 1 123 ? -15.577 -32.313 -6.823 1.00 53.91 123 SER A C 1
ATOM 976 O O . SER A 1 123 ? -16.700 -31.873 -6.548 1.00 53.91 123 SER A O 1
ATOM 978 N N . PRO A 1 124 ? -15.171 -33.528 -6.404 1.00 54.50 124 PRO A N 1
ATOM 979 C CA . PRO A 1 124 ? -15.951 -34.342 -5.479 1.00 54.50 124 PRO A CA 1
ATOM 980 C C . PRO A 1 124 ? -15.864 -33.771 -4.059 1.00 54.50 124 PRO A C 1
ATOM 982 O O . PRO A 1 124 ? -14.782 -33.563 -3.518 1.00 54.50 124 PRO A O 1
ATOM 985 N N . ASN A 1 125 ? -17.022 -33.529 -3.455 1.00 50.84 125 ASN A N 1
ATOM 986 C CA . ASN A 1 125 ? -17.171 -33.056 -2.081 1.00 50.84 125 ASN A CA 1
ATOM 987 C C . ASN A 1 125 ? -16.991 -34.237 -1.093 1.00 50.84 125 ASN A C 1
ATOM 989 O O . ASN A 1 125 ? -17.709 -35.225 -1.256 1.00 50.84 125 ASN A O 1
ATOM 993 N N . PRO A 1 126 ? -16.101 -34.186 -0.078 1.00 57.25 126 PRO A N 1
ATOM 994 C CA . PRO A 1 126 ? -15.847 -35.324 0.810 1.00 57.25 126 PRO A CA 1
ATOM 995 C C . PRO A 1 126 ? -16.549 -35.237 2.178 1.00 57.25 126 PRO A C 1
ATOM 997 O O . PRO A 1 126 ? -16.042 -35.776 3.156 1.00 57.25 126 PRO A O 1
ATOM 1000 N N . PHE A 1 127 ? -17.717 -34.599 2.286 1.00 52.44 127 PHE A N 1
ATOM 1001 C CA . PHE A 1 127 ? -18.456 -34.560 3.556 1.00 52.44 127 PHE A CA 1
ATOM 1002 C C . PHE A 1 127 ? -19.829 -35.218 3.440 1.00 52.44 127 PHE A C 1
ATOM 1004 O O . PHE A 1 127 ? -20.862 -34.566 3.334 1.00 52.44 127 PHE A O 1
ATOM 1011 N N . HIS A 1 128 ? -19.806 -36.549 3.495 1.00 56.78 128 HIS A N 1
ATOM 1012 C CA . HIS A 1 128 ? -20.941 -37.380 3.880 1.00 56.78 128 HIS A CA 1
ATOM 1013 C C . HIS A 1 128 ? -20.449 -38.508 4.7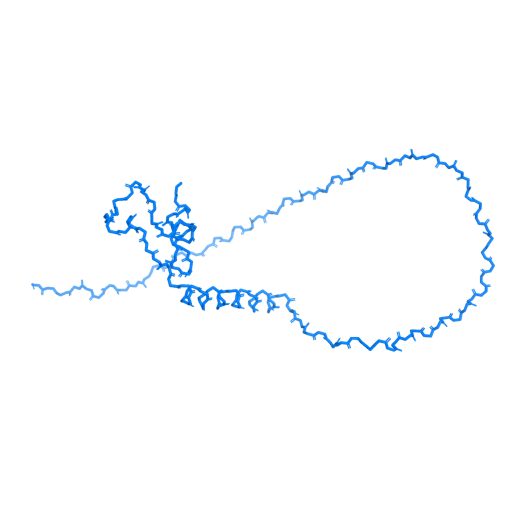98 1.00 56.78 128 HIS A C 1
ATOM 1015 O O . HIS A 1 128 ? -20.121 -39.592 4.329 1.00 56.78 128 HIS A O 1
ATOM 1021 N N . GLN A 1 129 ? -20.439 -38.275 6.111 1.00 47.47 129 GLN A N 1
ATOM 1022 C CA . GLN A 1 129 ? -20.627 -39.335 7.111 1.00 47.47 129 GLN A CA 1
ATOM 1023 C C . GLN A 1 129 ? -21.055 -38.677 8.432 1.00 47.47 129 GLN A C 1
ATOM 1025 O O . GLN A 1 129 ? -20.278 -37.939 9.017 1.00 47.47 129 GLN A O 1
ATOM 1030 N N . LYS A 1 130 ? -22.360 -38.584 8.709 1.00 49.62 130 LYS A N 1
ATOM 1031 C CA . LYS A 1 130 ? -23.273 -39.582 9.305 1.00 49.62 130 LYS A CA 1
ATOM 1032 C C . LYS A 1 130 ? -23.198 -39.606 10.844 1.00 49.62 130 LYS A C 1
ATOM 1034 O O . LYS A 1 130 ? -22.167 -39.979 11.388 1.00 49.62 130 LYS A O 1
ATOM 1039 N N . TYR A 1 131 ? -24.387 -39.366 11.411 1.00 47.19 131 TYR A N 1
ATOM 1040 C CA . TYR A 1 131 ? -24.871 -39.517 12.791 1.00 47.19 131 TYR A CA 1
ATOM 1041 C C . TYR A 1 131 ? -24.524 -38.398 13.770 1.00 47.19 131 TYR A C 1
ATOM 1043 O O . TYR A 1 131 ? -23.345 -38.265 14.150 1.00 47.19 131 TYR A O 1
#

Secondary structure (DSSP, 8-state):
-HHHHS--TTS--HHHHHHSSPPP-SS---GGGGS-----HHHHHHHHHHHHHHHHHHHHHHHT--PPPPPPTT--PPPPP-----------------PPP-PPP--------------------------